Protein AF-A0A0G0LAT5-F1 (afdb_monomer)

Nearest PDB structures (foldseek):
  8tcg-assembly1_C  TM=5.020E-01  e=4.658E+00  synthetic construct
  3gr1-assembly2_F-5  TM=3.514E-01  e=5.632E+00  Salmonella enterica subsp. enterica serovar Typhimurium
  3gr0-assembly2_B  TM=3.418E-01  e=9.956E+00  Salmonella enterica subsp. enterica serovar Typhimurium
  5ey2-assembly1_D  TM=3.055E-01  e=9.346E+00  Bacillus cereus ATCC 14579
  6e52-assembly1_B  TM=2.681E-01  e=4.963E+00  Saccharomyces cerevisiae S288C

Secondary structure (DSSP, 8-state):
-HHHHHHHHHHHHHHHHHHHHHHHHHHT-EEEEETTEEEEEEE---TTHHHHHHHTT-SEEEEEETTTTEEEEEE-TTS----HHHHHHHHHH-TTS-EEE-TTSSEEEE--TT-TTS------HHHHHHHHB-

Radius of gyration: 16.66 Å; Cα contacts (8 Å, |Δi|>4): 210; chains: 1; bounding box: 43×25×50 Å

pLDDT: mean 72.77, std 8.42, range [53.88, 85.94]

Sequence (134 aa):
MIEFGQSIIDALFSEQQKQVNLETAWKTKKSFQTKWGRAVAIKADEKGLSGLAFQKGYELIIGVNPKNGYHGFRAKAQGKVDLTEIYQKIKEIEPEADWFLHQSKKLLLCGGDVAPKARKSKMRLEEMVELVKK

Foldseek 3Di:
DVVVVVVVVVVVVVVVVLVVQLVVQVVVWDWDAFPFGIEIETEAQHDPNVVVCVVVPHQKYWYADPVLLKTKIAGDLPGPDACPVVVVVVCVVCVQFPWDQDPSNGIIITDDPVCSVTRHDPDDSVNVCVSGHD

Mean predicted aligned error: 9.89 Å

Organism: NCBI:txid1618334

Solvent-accessible surface area (backbone atoms only — not comparable to full-atom values): 7523 Å² total; per-residue (Å²): 121,66,66,63,56,51,53,53,52,51,52,53,50,54,51,52,52,49,51,56,49,49,54,53,39,58,70,68,44,49,73,46,61,32,94,73,42,44,28,38,38,32,71,47,79,70,96,55,58,66,62,57,42,49,74,73,65,36,36,35,36,39,41,35,20,78,88,78,4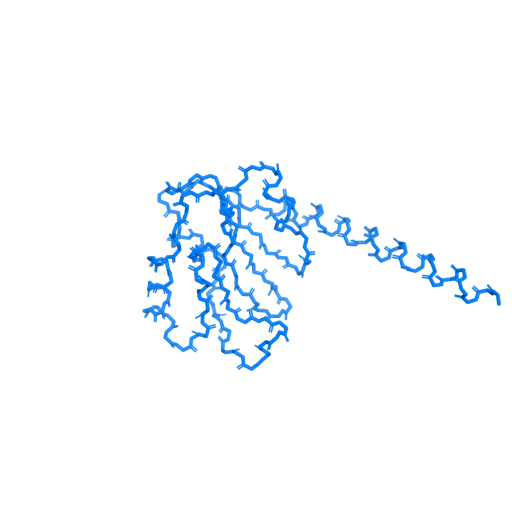7,29,42,35,41,42,34,40,88,90,53,94,56,69,44,59,68,55,51,53,52,47,44,71,75,40,72,77,32,47,68,45,71,41,95,81,34,28,39,36,37,17,44,45,93,92,38,78,83,42,41,51,58,86,75,48,74,68,57,60,45,55,74,51,45,114

Structure (mmCIF, N/CA/C/O backbone):
data_AF-A0A0G0LAT5-F1
#
_entry.id   AF-A0A0G0LAT5-F1
#
loop_
_atom_site.group_PDB
_atom_site.id
_atom_site.type_symbol
_atom_site.label_atom_id
_atom_site.label_alt_id
_atom_site.label_comp_id
_atom_site.label_asym_id
_atom_site.label_entity_id
_atom_site.label_seq_id
_atom_site.pdbx_PDB_ins_code
_atom_site.Cartn_x
_atom_site.Cartn_y
_atom_site.Cartn_z
_atom_site.occupancy
_atom_site.B_iso_or_equiv
_atom_site.auth_seq_id
_atom_site.auth_comp_id
_atom_site.auth_asym_id
_atom_site.auth_atom_id
_atom_site.pdbx_PDB_model_num
ATOM 1 N N . MET A 1 1 ? 23.467 -12.605 -35.504 1.00 53.88 1 MET A N 1
ATOM 2 C CA . MET A 1 1 ? 24.322 -12.784 -34.303 1.00 53.88 1 MET A CA 1
ATOM 3 C C . MET A 1 1 ? 24.452 -11.509 -33.462 1.00 53.88 1 MET A C 1
ATOM 5 O O . MET A 1 1 ? 24.535 -11.634 -32.251 1.00 53.88 1 MET A O 1
ATOM 9 N N . ILE A 1 2 ? 24.414 -10.303 -34.053 1.00 65.75 2 ILE A N 1
ATOM 10 C CA . ILE A 1 2 ? 24.514 -9.024 -33.312 1.00 65.75 2 ILE A CA 1
ATOM 11 C C . ILE A 1 2 ? 23.221 -8.672 -32.539 1.00 65.75 2 ILE A C 1
ATOM 13 O O . ILE A 1 2 ? 23.305 -8.185 -31.416 1.00 65.75 2 ILE A O 1
ATOM 17 N N . GLU A 1 3 ? 22.037 -9.002 -33.069 1.00 66.31 3 GLU A N 1
ATOM 18 C CA . GLU A 1 3 ? 20.746 -8.686 -32.420 1.00 66.31 3 GLU A CA 1
ATOM 19 C C . GLU A 1 3 ? 20.547 -9.366 -31.056 1.00 66.31 3 GLU A C 1
ATOM 21 O O . GLU A 1 3 ? 19.992 -8.775 -30.133 1.00 66.31 3 GLU A O 1
ATOM 26 N N . PHE A 1 4 ? 21.047 -10.594 -30.890 1.00 73.00 4 PHE A N 1
ATOM 27 C CA . PHE A 1 4 ? 20.947 -11.297 -29.610 1.00 73.00 4 PHE A CA 1
ATOM 28 C C . PHE A 1 4 ? 21.794 -10.609 -28.531 1.00 73.00 4 PHE A C 1
ATOM 30 O O . PHE A 1 4 ? 21.322 -10.411 -27.413 1.00 73.00 4 PHE A O 1
ATOM 37 N N . GLY A 1 5 ? 23.006 -10.162 -28.886 1.00 77.25 5 GLY A N 1
ATOM 38 C CA . GLY A 1 5 ? 23.877 -9.402 -27.987 1.00 77.25 5 GLY A CA 1
ATOM 39 C C . GLY A 1 5 ? 23.257 -8.073 -27.547 1.00 77.25 5 GLY A C 1
ATOM 40 O O . GLY A 1 5 ? 23.308 -7.745 -26.365 1.00 77.25 5 GLY A O 1
ATOM 41 N N . GLN A 1 6 ? 22.608 -7.354 -28.469 1.00 76.19 6 GLN A N 1
ATOM 42 C CA . GLN A 1 6 ? 21.878 -6.120 -28.154 1.00 76.19 6 GLN A CA 1
ATOM 43 C C . GLN A 1 6 ? 20.715 -6.378 -27.189 1.00 76.19 6 GLN A C 1
ATOM 45 O O . GLN A 1 6 ? 20.630 -5.712 -26.164 1.00 76.19 6 GLN A O 1
ATOM 50 N N . SER A 1 7 ? 19.911 -7.422 -27.422 1.00 73.81 7 SER A N 1
ATOM 51 C CA . SER A 1 7 ? 18.786 -7.755 -26.533 1.00 73.81 7 SER A CA 1
ATOM 52 C C . SER A 1 7 ? 19.208 -8.073 -25.092 1.00 73.81 7 SER A C 1
ATOM 54 O O . SER A 1 7 ? 18.499 -7.723 -24.149 1.00 73.81 7 SER A O 1
ATOM 56 N N . ILE A 1 8 ? 20.374 -8.703 -24.901 1.00 80.44 8 ILE A N 1
ATOM 57 C CA . ILE A 1 8 ? 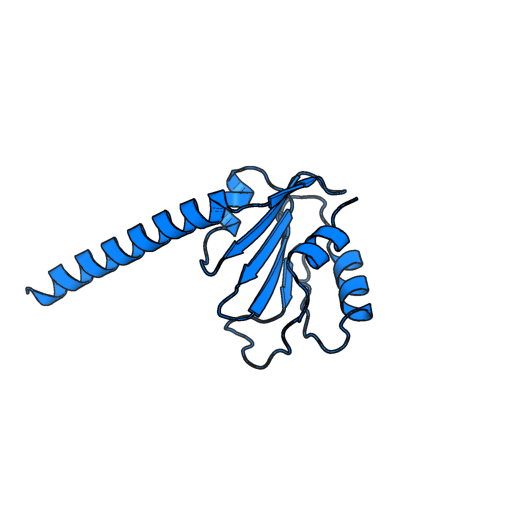20.897 -9.022 -23.566 1.00 80.44 8 ILE A CA 1
ATOM 58 C C . ILE A 1 8 ? 21.333 -7.745 -22.849 1.00 80.44 8 ILE A C 1
ATOM 60 O O . ILE A 1 8 ? 21.041 -7.577 -21.664 1.00 80.44 8 ILE A O 1
ATOM 64 N N . ILE A 1 9 ? 22.019 -6.846 -23.557 1.00 81.69 9 ILE A N 1
ATOM 65 C CA . ILE A 1 9 ? 22.468 -5.569 -22.995 1.00 81.69 9 ILE A CA 1
ATOM 66 C C . ILE A 1 9 ? 21.261 -4.684 -22.667 1.00 81.69 9 ILE A C 1
ATOM 68 O O . ILE A 1 9 ? 21.218 -4.122 -21.576 1.00 81.69 9 ILE A O 1
ATOM 72 N N . ASP A 1 10 ? 20.250 -4.634 -23.536 1.00 77.31 10 ASP A N 1
ATOM 73 C CA . ASP A 1 10 ? 19.010 -3.889 -23.293 1.00 77.31 10 ASP A CA 1
ATOM 74 C C . ASP A 1 10 ? 18.233 -4.452 -22.098 1.00 77.31 10 ASP A C 1
ATOM 76 O O . ASP A 1 10 ? 17.767 -3.700 -21.238 1.00 77.31 10 ASP A O 1
ATOM 80 N N . ALA A 1 11 ? 18.141 -5.781 -21.983 1.00 75.00 11 ALA A N 1
ATOM 81 C CA . ALA A 1 11 ? 17.523 -6.427 -20.832 1.00 75.00 11 ALA A CA 1
ATOM 82 C C . ALA A 1 11 ? 18.274 -6.088 -19.534 1.00 75.00 11 ALA A C 1
ATOM 84 O O . ALA A 1 11 ? 17.646 -5.692 -18.548 1.00 75.00 11 ALA A O 1
ATOM 85 N N . LEU A 1 12 ? 19.608 -6.167 -19.543 1.00 78.00 12 LEU A N 1
ATOM 86 C CA . LEU A 1 12 ? 20.444 -5.827 -18.392 1.00 78.00 12 LEU A CA 1
ATOM 87 C C . LEU A 1 12 ? 20.316 -4.346 -18.009 1.00 78.00 12 LEU A C 1
ATOM 89 O O . LEU A 1 12 ? 20.196 -4.021 -16.827 1.00 78.00 12 LEU A O 1
ATOM 93 N N . PHE A 1 13 ? 20.307 -3.453 -18.997 1.00 74.94 13 PHE A N 1
ATOM 94 C CA . PHE A 1 13 ? 20.141 -2.019 -18.790 1.00 74.94 13 PHE A CA 1
ATOM 95 C C . PHE A 1 13 ? 18.766 -1.701 -18.202 1.00 74.94 13 PHE A C 1
ATOM 97 O O . PHE A 1 13 ? 18.670 -0.971 -17.216 1.00 74.94 13 PHE A O 1
ATOM 104 N N . SER A 1 14 ? 17.707 -2.323 -18.731 1.00 71.06 14 SER A N 1
ATOM 105 C CA . SER A 1 14 ? 16.353 -2.172 -18.196 1.00 71.06 14 SER A CA 1
ATOM 106 C C . SER A 1 14 ? 16.257 -2.621 -16.735 1.00 71.06 14 SER A C 1
ATOM 108 O O . SER A 1 14 ? 15.563 -1.989 -15.943 1.00 71.06 14 SER A O 1
ATOM 110 N N . GLU A 1 15 ? 16.986 -3.668 -16.344 1.00 73.31 15 GLU A N 1
ATOM 111 C CA . GLU A 1 15 ? 16.989 -4.163 -14.969 1.00 73.31 15 GLU A CA 1
ATOM 112 C C . GLU A 1 15 ? 17.757 -3.233 -14.024 1.00 73.31 15 GLU A C 1
ATOM 114 O O . GLU A 1 15 ? 17.278 -2.922 -12.932 1.00 73.31 15 GLU A O 1
ATOM 119 N N . GLN A 1 16 ? 18.905 -2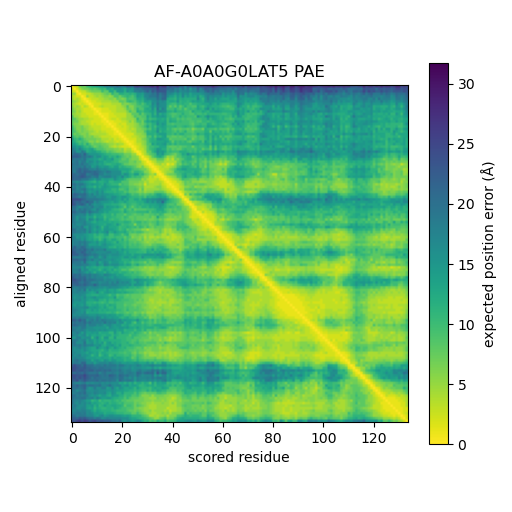.704 -14.455 1.00 69.31 16 GLN A N 1
ATOM 120 C CA . GLN A 1 16 ? 19.630 -1.694 -13.679 1.00 69.31 16 GLN A CA 1
ATOM 121 C C . GLN A 1 16 ? 18.823 -0.401 -13.527 1.00 69.31 16 GLN A C 1
ATOM 123 O O . GLN A 1 16 ? 18.791 0.181 -12.442 1.00 69.31 16 GLN A O 1
ATOM 128 N N . GLN A 1 17 ? 18.121 0.027 -14.578 1.00 70.88 17 GLN A N 1
ATOM 129 C CA . GLN A 1 17 ? 17.264 1.207 -14.523 1.00 70.88 17 GLN A CA 1
ATOM 130 C C . GLN A 1 17 ? 16.154 1.037 -13.475 1.00 70.88 17 GLN A C 1
ATOM 132 O O . GLN A 1 17 ? 15.923 1.951 -12.680 1.00 70.88 17 GLN A O 1
ATOM 137 N N . LYS A 1 18 ? 15.525 -0.146 -13.402 1.00 67.50 18 LYS A N 1
ATOM 138 C CA . LYS A 1 18 ? 14.548 -0.461 -12.346 1.00 67.50 18 LYS A CA 1
ATOM 139 C C . LYS A 1 18 ? 15.171 -0.368 -10.957 1.00 67.50 18 LYS A C 1
ATOM 141 O O . LYS A 1 18 ? 14.581 0.249 -10.077 1.00 67.50 18 LYS A O 1
ATOM 146 N N . GLN A 1 19 ? 16.369 -0.919 -10.746 1.00 64.62 19 GLN A N 1
ATOM 147 C CA . GLN A 1 19 ? 17.066 -0.849 -9.451 1.00 64.62 19 GLN A CA 1
ATOM 148 C C . GLN A 1 19 ? 17.327 0.602 -9.017 1.00 64.62 19 GLN A C 1
ATOM 150 O O . GLN A 1 19 ? 16.982 0.989 -7.900 1.00 64.62 19 GLN A O 1
ATOM 155 N N . VAL A 1 20 ? 17.847 1.443 -9.917 1.00 68.44 20 VAL A N 1
ATOM 156 C CA . VAL A 1 20 ? 18.099 2.868 -9.633 1.00 68.44 20 VAL A CA 1
ATOM 157 C C . VAL A 1 20 ? 16.795 3.621 -9.337 1.00 68.44 20 VAL A C 1
ATOM 159 O O . VAL A 1 20 ? 16.734 4.448 -8.418 1.00 68.44 20 VAL A O 1
ATOM 162 N N . ASN A 1 21 ? 15.719 3.310 -10.063 1.00 65.38 21 ASN A N 1
ATOM 163 C CA . ASN A 1 21 ? 14.395 3.884 -9.818 1.00 65.38 21 ASN A CA 1
ATOM 164 C C . ASN A 1 21 ? 13.826 3.448 -8.461 1.00 65.38 21 ASN A C 1
ATOM 166 O O . ASN A 1 21 ? 13.261 4.274 -7.739 1.00 65.38 21 ASN A O 1
ATOM 170 N N . LEU A 1 22 ? 14.000 2.176 -8.088 1.00 63.09 22 LEU A N 1
ATOM 171 C CA . LEU A 1 22 ? 13.600 1.636 -6.787 1.00 63.09 22 LEU A CA 1
ATOM 172 C C . LEU A 1 22 ? 14.326 2.356 -5.647 1.00 63.09 22 LEU A C 1
ATOM 174 O O . LEU A 1 22 ? 13.684 2.764 -4.678 1.00 63.09 22 LEU A O 1
ATOM 178 N N . GLU A 1 23 ? 15.637 2.565 -5.767 1.00 62.72 23 GLU A N 1
ATOM 179 C CA . GLU A 1 23 ? 16.423 3.289 -4.765 1.00 62.72 23 GLU A CA 1
ATOM 180 C C . GLU A 1 23 ? 16.017 4.761 -4.654 1.00 62.72 23 GLU A C 1
ATOM 182 O O . GLU A 1 23 ? 15.907 5.303 -3.550 1.00 62.72 23 GLU A O 1
ATOM 187 N N . THR A 1 24 ? 15.744 5.411 -5.784 1.00 61.06 24 THR A N 1
ATOM 188 C CA . THR A 1 24 ? 15.316 6.814 -5.815 1.00 61.06 24 THR A CA 1
ATOM 189 C C . THR A 1 24 ? 13.928 6.977 -5.194 1.00 61.06 24 THR A C 1
ATOM 191 O O . THR A 1 24 ? 13.739 7.825 -4.322 1.00 61.06 24 THR A O 1
ATOM 194 N N . ALA A 1 25 ? 12.980 6.101 -5.539 1.00 61.56 25 ALA A N 1
ATOM 195 C CA . ALA A 1 25 ? 11.657 6.055 -4.918 1.00 61.56 25 ALA A CA 1
ATOM 196 C C . ALA A 1 25 ? 11.726 5.738 -3.413 1.00 61.56 25 ALA A C 1
ATOM 198 O O . ALA A 1 25 ? 10.932 6.252 -2.622 1.00 61.56 25 ALA A O 1
ATOM 199 N N . TRP A 1 26 ? 12.702 4.929 -2.993 1.00 61.31 26 TRP A N 1
ATOM 200 C CA . TRP A 1 26 ? 12.951 4.637 -1.584 1.00 61.31 26 TRP A CA 1
ATOM 201 C C . TRP A 1 26 ? 13.475 5.849 -0.804 1.00 61.31 26 TRP A C 1
ATOM 203 O O . TRP A 1 26 ? 13.207 5.956 0.393 1.00 61.31 26 TRP A O 1
ATOM 213 N N . LYS A 1 27 ? 14.179 6.792 -1.445 1.00 59.28 27 LYS A N 1
ATOM 214 C CA . LYS A 1 27 ? 14.596 8.054 -0.803 1.00 59.28 27 LYS A CA 1
ATOM 215 C C . LYS A 1 27 ? 13.411 8.981 -0.522 1.00 59.28 27 LYS A C 1
ATOM 217 O O . LYS A 1 27 ? 13.419 9.672 0.489 1.00 59.28 27 LYS A O 1
ATOM 222 N N . THR A 1 28 ? 12.367 8.948 -1.350 1.00 62.25 28 THR A N 1
ATOM 223 C CA . THR A 1 28 ? 11.140 9.751 -1.168 1.00 62.25 28 THR A CA 1
ATOM 224 C C . THR A 1 28 ? 10.129 9.105 -0.211 1.00 62.25 28 THR A C 1
ATOM 226 O O . THR A 1 28 ? 8.987 9.554 -0.100 1.00 62.25 28 THR A O 1
ATOM 229 N N . LYS A 1 29 ? 10.510 8.029 0.487 1.00 67.88 29 LYS A N 1
ATOM 230 C CA . LYS A 1 29 ? 9.603 7.320 1.389 1.00 67.88 29 LYS A CA 1
ATOM 231 C C . LYS A 1 29 ? 9.229 8.185 2.597 1.00 67.88 29 LYS A C 1
ATOM 233 O O . LYS A 1 29 ? 10.090 8.745 3.274 1.00 67.88 29 LYS A O 1
ATOM 238 N N . LYS A 1 30 ? 7.942 8.209 2.938 1.00 70.56 30 LYS A N 1
ATOM 239 C CA . LYS A 1 30 ? 7.466 8.714 4.230 1.00 70.56 30 LYS A CA 1
ATOM 240 C C . LYS A 1 30 ? 7.307 7.523 5.169 1.00 70.56 30 LYS A C 1
ATOM 242 O O . LYS A 1 30 ? 6.362 6.750 5.033 1.00 70.56 30 LYS A O 1
ATOM 247 N N . SER A 1 31 ? 8.246 7.332 6.094 1.00 74.06 31 SER A N 1
ATOM 248 C CA . SER A 1 31 ? 8.102 6.335 7.163 1.00 74.06 31 SER A CA 1
ATOM 249 C C . SER A 1 31 ? 7.358 6.928 8.353 1.00 74.06 31 SER A C 1
ATOM 251 O O . SER A 1 31 ? 7.690 8.025 8.794 1.00 74.06 31 SER A O 1
ATOM 253 N N . PHE A 1 32 ? 6.388 6.198 8.892 1.00 78.00 32 PHE A N 1
ATOM 254 C CA . PHE A 1 32 ? 5.600 6.612 10.052 1.00 78.00 32 PHE A CA 1
ATOM 255 C C . PHE A 1 32 ? 5.248 5.403 10.919 1.00 78.00 32 PHE A C 1
ATOM 257 O O . PHE A 1 32 ? 5.412 4.251 10.514 1.00 78.00 32 PHE A O 1
ATOM 264 N N . GLN A 1 33 ? 4.802 5.665 12.143 1.00 73.38 33 GLN A N 1
ATOM 265 C CA . GLN A 1 33 ? 4.391 4.630 13.081 1.00 73.38 33 GLN A CA 1
ATOM 266 C C . GLN A 1 33 ? 2.869 4.478 13.054 1.00 73.38 33 GLN A C 1
ATOM 268 O O . GLN A 1 33 ? 2.135 5.447 12.872 1.00 73.38 33 GLN A O 1
ATOM 273 N N . THR A 1 34 ? 2.406 3.241 13.185 1.00 76.69 34 THR A N 1
ATOM 274 C CA . THR A 1 34 ? 0.988 2.866 13.144 1.00 76.69 34 THR A CA 1
ATOM 275 C C . THR A 1 34 ? 0.666 1.981 14.337 1.00 76.69 34 THR A C 1
ATOM 277 O O . THR A 1 34 ? 1.576 1.484 15.007 1.00 76.69 34 THR A O 1
ATOM 280 N N . LYS A 1 35 ? -0.626 1.721 14.579 1.00 72.81 35 LYS A N 1
ATOM 281 C CA . LYS A 1 35 ? -1.080 0.777 15.620 1.00 72.81 35 LYS A CA 1
ATOM 282 C C . LYS A 1 35 ? -0.405 -0.595 15.536 1.00 72.81 35 LYS A C 1
ATOM 284 O O . LYS A 1 35 ? -0.265 -1.260 16.556 1.00 72.81 35 LYS A O 1
ATOM 289 N N . TRP A 1 36 ? -0.007 -1.010 14.335 1.00 69.94 36 TRP A N 1
ATOM 290 C CA . TRP A 1 36 ? 0.584 -2.319 14.076 1.00 69.94 36 TRP A CA 1
ATOM 291 C C . TRP A 1 36 ? 2.090 -2.264 13.810 1.00 69.94 36 TRP A C 1
ATOM 293 O O . TRP A 1 36 ? 2.644 -3.234 13.320 1.00 69.94 36 TRP A O 1
ATOM 303 N N . GLY A 1 37 ? 2.759 -1.142 14.090 1.00 75.69 37 GLY A N 1
ATOM 304 C CA . GLY A 1 37 ? 4.207 -1.009 13.930 1.00 75.69 37 GLY A CA 1
ATOM 305 C C . GLY A 1 37 ? 4.622 -0.028 12.835 1.00 75.69 37 GLY A C 1
ATOM 306 O O . GLY A 1 37 ? 3.909 0.926 12.515 1.00 75.69 37 GLY A O 1
ATOM 307 N N . ARG A 1 38 ? 5.831 -0.215 12.294 1.00 78.19 38 ARG A N 1
ATOM 308 C CA . ARG A 1 38 ? 6.433 0.721 11.328 1.00 78.19 38 ARG A CA 1
ATOM 309 C C . ARG A 1 38 ? 5.784 0.568 9.959 1.00 78.19 38 ARG A C 1
ATOM 311 O O . ARG A 1 38 ? 5.825 -0.515 9.375 1.00 78.19 38 ARG A O 1
ATOM 318 N N . ALA A 1 39 ? 5.266 1.667 9.431 1.00 80.38 39 ALA A N 1
ATOM 319 C CA . ALA A 1 39 ? 4.702 1.745 8.099 1.00 80.38 39 ALA A CA 1
ATOM 320 C C . ALA A 1 39 ? 5.532 2.645 7.185 1.00 80.38 39 ALA A C 1
ATOM 322 O O . ALA A 1 39 ? 6.274 3.525 7.634 1.00 80.38 39 ALA A O 1
ATOM 323 N N . VAL A 1 40 ? 5.406 2.411 5.885 1.00 80.56 40 VAL A N 1
ATOM 324 C CA . VAL A 1 40 ? 6.055 3.222 4.862 1.00 80.56 40 VAL A CA 1
ATOM 325 C C . VAL A 1 40 ? 5.062 3.572 3.763 1.00 80.56 40 VAL A C 1
ATOM 327 O O . VAL A 1 40 ? 4.394 2.702 3.215 1.00 80.56 40 VAL A O 1
ATOM 330 N N . ALA A 1 41 ? 4.964 4.858 3.451 1.00 77.62 41 ALA A N 1
ATOM 331 C CA . ALA A 1 41 ? 4.198 5.378 2.332 1.00 77.62 41 ALA A CA 1
ATOM 332 C C . ALA A 1 41 ? 5.156 5.767 1.208 1.00 77.62 41 ALA A C 1
ATOM 334 O O . ALA A 1 41 ? 6.104 6.528 1.422 1.00 77.62 41 ALA A O 1
ATOM 335 N N . ILE A 1 42 ? 4.922 5.216 0.019 1.00 73.12 42 ILE A N 1
ATOM 336 C CA . ILE A 1 42 ? 5.760 5.428 -1.158 1.00 73.12 42 ILE A CA 1
ATOM 337 C C . ILE A 1 42 ? 4.857 5.699 -2.357 1.00 73.12 42 ILE A C 1
ATOM 339 O O . ILE A 1 42 ? 3.942 4.934 -2.662 1.00 73.12 42 ILE A O 1
ATOM 343 N N . LYS A 1 43 ? 5.145 6.791 -3.062 1.00 69.75 43 LYS A N 1
ATOM 344 C CA . LYS A 1 43 ? 4.547 7.097 -4.358 1.00 69.75 43 LYS A CA 1
ATOM 345 C C . LYS A 1 43 ? 5.511 6.633 -5.440 1.00 69.75 43 LYS A C 1
ATOM 347 O O . LYS A 1 43 ? 6.560 7.245 -5.614 1.00 69.75 43 LYS A O 1
ATOM 352 N N . ALA A 1 44 ? 5.195 5.537 -6.119 1.00 64.94 44 ALA A N 1
ATOM 353 C CA . ALA A 1 44 ? 6.096 4.951 -7.101 1.00 64.94 44 ALA 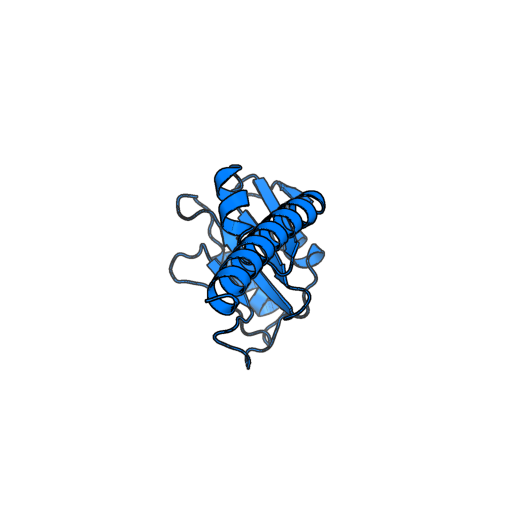A CA 1
ATOM 354 C C . ALA A 1 44 ? 5.382 4.041 -8.098 1.00 64.94 44 ALA A C 1
ATOM 356 O O . ALA A 1 44 ? 4.363 3.425 -7.790 1.00 64.94 44 ALA A O 1
ATOM 357 N N . ASP A 1 45 ? 5.962 3.963 -9.291 1.00 59.03 45 ASP A N 1
ATOM 358 C CA . ASP A 1 45 ? 5.453 3.199 -10.433 1.00 59.03 45 ASP A CA 1
ATOM 359 C C . ASP A 1 45 ? 5.943 1.730 -10.433 1.00 59.03 45 ASP A C 1
ATOM 361 O O . ASP A 1 45 ? 5.281 0.828 -10.939 1.00 59.03 45 ASP A O 1
ATOM 365 N N . GLU A 1 46 ? 7.089 1.473 -9.797 1.00 56.47 46 GLU A N 1
ATOM 366 C CA . GLU A 1 46 ? 7.856 0.225 -9.909 1.00 56.47 46 GLU A CA 1
ATOM 367 C C . GLU A 1 46 ? 7.320 -0.939 -9.046 1.00 56.47 46 GLU A C 1
ATOM 369 O O . GLU A 1 46 ? 7.142 -0.839 -7.822 1.00 56.47 46 GLU A O 1
ATOM 374 N N . LYS A 1 47 ? 7.153 -2.111 -9.678 1.00 55.16 47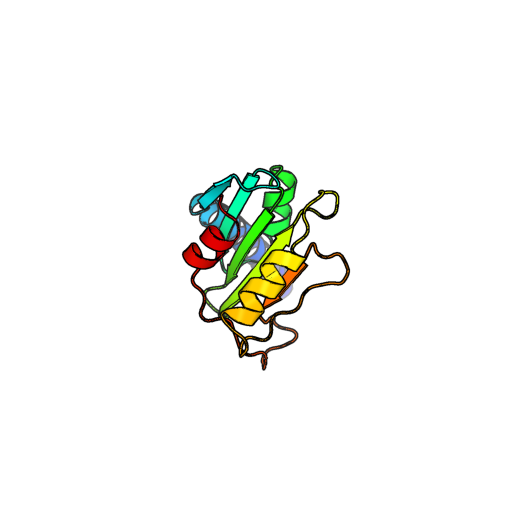 LYS A N 1
ATOM 375 C CA . LYS A 1 47 ? 6.792 -3.384 -9.030 1.00 55.16 47 LYS A CA 1
ATOM 376 C C . LYS A 1 47 ? 8.028 -4.014 -8.367 1.00 55.16 47 LYS A C 1
ATOM 378 O O . LYS A 1 47 ? 8.642 -4.914 -8.915 1.00 55.16 47 LYS A O 1
ATOM 383 N N . GLY A 1 48 ? 8.377 -3.570 -7.161 1.00 56.03 48 GLY A N 1
ATOM 384 C CA . GLY A 1 48 ? 9.496 -4.161 -6.395 1.00 56.03 48 GLY A CA 1
ATOM 385 C C . GLY A 1 48 ? 9.667 -3.615 -4.977 1.00 56.03 48 GLY A C 1
ATOM 386 O O . GLY A 1 48 ? 10.143 -4.307 -4.077 1.00 56.03 48 GLY A O 1
ATOM 387 N N . LEU A 1 49 ? 9.155 -2.408 -4.734 1.00 63.81 49 LEU A N 1
ATOM 388 C CA . LEU A 1 49 ? 9.241 -1.712 -3.445 1.00 63.81 49 LEU A CA 1
ATOM 389 C C . LEU A 1 49 ? 8.636 -2.487 -2.279 1.00 63.81 49 LEU A C 1
ATOM 391 O O . LEU A 1 49 ? 9.074 -2.341 -1.140 1.00 63.81 49 LEU A O 1
ATOM 395 N N . SER A 1 50 ? 7.637 -3.328 -2.552 1.00 61.84 50 SER A N 1
ATOM 396 C CA . SER A 1 50 ? 6.997 -4.115 -1.504 1.00 61.84 50 SER A CA 1
ATOM 397 C C . SER A 1 50 ? 7.939 -5.153 -0.901 1.00 61.84 50 SER A C 1
ATOM 399 O O . SER A 1 50 ? 7.996 -5.274 0.318 1.00 61.84 50 SER A O 1
ATOM 401 N N . GLY A 1 51 ? 8.719 -5.854 -1.730 1.00 62.59 51 GLY A N 1
ATOM 402 C CA . GLY A 1 51 ? 9.692 -6.839 -1.251 1.00 62.59 51 GLY A CA 1
ATOM 403 C C . GLY A 1 51 ? 10.806 -6.185 -0.433 1.00 62.59 51 GLY A C 1
ATOM 404 O O . GLY A 1 51 ? 11.105 -6.624 0.677 1.00 62.59 51 GLY A O 1
ATOM 405 N N . LEU A 1 52 ? 11.338 -5.068 -0.938 1.00 64.06 52 LEU A N 1
ATOM 406 C CA . LEU A 1 52 ? 12.389 -4.280 -0.287 1.00 64.06 52 LEU A CA 1
ATOM 407 C C . LEU A 1 52 ? 11.942 -3.734 1.080 1.00 64.06 52 LEU A C 1
ATOM 409 O O . LEU A 1 52 ? 12.678 -3.817 2.063 1.00 64.06 52 LEU A O 1
ATOM 413 N N . ALA A 1 53 ? 10.707 -3.242 1.185 1.00 67.50 53 ALA A N 1
ATOM 414 C CA . ALA A 1 53 ? 10.152 -2.759 2.446 1.00 67.50 53 ALA A CA 1
ATOM 415 C C . ALA A 1 53 ? 9.949 -3.871 3.486 1.00 67.50 53 ALA A C 1
ATOM 417 O O . ALA A 1 53 ? 10.292 -3.687 4.656 1.00 67.50 53 ALA A O 1
ATOM 418 N N . PHE A 1 54 ? 9.446 -5.041 3.086 1.00 67.19 54 PHE A N 1
ATOM 419 C CA . PHE A 1 54 ? 9.298 -6.157 4.022 1.00 67.19 54 PHE A CA 1
ATOM 420 C C . PHE A 1 54 ? 10.653 -6.688 4.504 1.00 67.19 54 PHE A C 1
ATOM 422 O O . PHE A 1 54 ? 10.790 -6.979 5.693 1.00 67.19 54 PHE A O 1
ATOM 429 N N . GLN A 1 55 ? 11.670 -6.728 3.635 1.00 64.62 55 GLN A N 1
ATOM 430 C CA . GLN A 1 55 ? 13.044 -7.067 4.030 1.00 64.62 55 GLN A CA 1
ATOM 431 C C . GLN A 1 55 ? 13.629 -6.066 5.036 1.00 64.62 55 GLN A C 1
ATOM 433 O O . GLN A 1 55 ? 14.320 -6.460 5.970 1.00 64.62 55 GLN A O 1
ATOM 438 N N . LYS A 1 56 ? 13.313 -4.771 4.903 1.00 66.50 56 LYS A N 1
ATOM 439 C CA . LYS A 1 56 ? 13.732 -3.727 5.857 1.00 66.50 56 LYS A CA 1
ATOM 440 C C . LYS A 1 56 ? 12.922 -3.730 7.167 1.00 66.50 56 LYS A C 1
ATOM 442 O O . LYS A 1 56 ? 13.183 -2.910 8.047 1.00 66.50 56 LYS A O 1
ATOM 447 N N . GLY A 1 57 ? 11.966 -4.651 7.324 1.00 67.88 57 GLY A N 1
ATOM 448 C CA . GLY A 1 57 ? 11.224 -4.859 8.568 1.00 67.88 57 GLY A CA 1
ATOM 449 C C . GLY A 1 57 ? 10.084 -3.866 8.802 1.00 67.88 57 GLY A C 1
ATOM 450 O O . GLY A 1 57 ? 9.815 -3.525 9.958 1.00 67.88 57 GLY A O 1
ATOM 451 N N . TYR A 1 58 ? 9.446 -3.382 7.733 1.00 76.56 58 TYR A N 1
ATOM 452 C CA . TYR A 1 58 ? 8.186 -2.638 7.818 1.00 76.56 58 TYR A CA 1
ATOM 453 C C . TYR A 1 58 ? 6.994 -3.605 7.876 1.00 76.56 58 TYR A C 1
ATOM 455 O O . TYR A 1 58 ? 6.992 -4.648 7.220 1.00 76.56 58 TYR A O 1
ATOM 463 N N . GLU A 1 59 ? 5.985 -3.263 8.675 1.00 76.06 59 GLU A N 1
ATOM 464 C CA . GLU A 1 59 ? 4.778 -4.080 8.861 1.00 76.06 59 GLU A CA 1
ATOM 465 C C . GLU A 1 59 ? 3.665 -3.710 7.883 1.00 76.06 59 GLU A C 1
ATOM 467 O O . GLU A 1 59 ? 2.884 -4.578 7.493 1.00 76.06 59 GLU A O 1
ATOM 472 N N . LEU A 1 60 ? 3.631 -2.449 7.443 1.00 79.44 60 LEU A N 1
ATOM 473 C CA . LEU A 1 60 ? 2.633 -1.931 6.516 1.00 79.44 60 LEU A CA 1
ATOM 474 C C . LEU A 1 60 ? 3.268 -1.048 5.441 1.00 79.44 60 LEU A C 1
ATOM 476 O O . LEU A 1 60 ? 4.171 -0.254 5.700 1.00 79.44 60 LEU A O 1
ATOM 480 N N . ILE A 1 61 ? 2.762 -1.172 4.224 1.00 79.44 61 ILE A N 1
ATOM 481 C CA . ILE A 1 61 ? 3.215 -0.428 3.058 1.00 79.44 61 ILE A CA 1
ATOM 482 C C . ILE A 1 61 ? 1.998 0.190 2.398 1.00 79.44 61 ILE A C 1
ATOM 484 O O . ILE A 1 61 ? 1.028 -0.510 2.110 1.00 79.44 61 ILE A O 1
ATOM 488 N N . ILE A 1 62 ? 2.083 1.483 2.122 1.00 79.38 62 ILE A N 1
ATOM 489 C CA . ILE A 1 62 ? 1.100 2.228 1.350 1.00 79.38 62 ILE A CA 1
ATOM 490 C C . ILE A 1 62 ? 1.763 2.621 0.036 1.00 79.38 62 ILE A C 1
ATOM 492 O O . ILE A 1 62 ? 2.764 3.336 0.031 1.00 79.38 62 ILE A O 1
ATOM 496 N N . GLY A 1 63 ? 1.236 2.102 -1.067 1.00 75.75 63 GLY A N 1
ATOM 497 C CA . GLY A 1 63 ? 1.737 2.352 -2.409 1.00 75.75 63 GLY A CA 1
ATOM 498 C C . GLY A 1 63 ? 0.714 3.111 -3.235 1.00 75.75 63 GLY A C 1
ATOM 499 O O . GLY A 1 63 ? -0.429 2.667 -3.344 1.00 75.75 63 GLY A O 1
ATOM 500 N N . VAL A 1 64 ? 1.142 4.215 -3.845 1.00 73.31 64 VAL A N 1
ATOM 501 C CA . VAL A 1 64 ? 0.353 4.930 -4.855 1.00 73.31 64 VAL A CA 1
ATOM 502 C C . VAL A 1 64 ? 1.141 4.983 -6.149 1.00 73.31 64 VAL A C 1
ATOM 504 O O . VAL A 1 64 ? 2.233 5.553 -6.185 1.00 73.31 64 V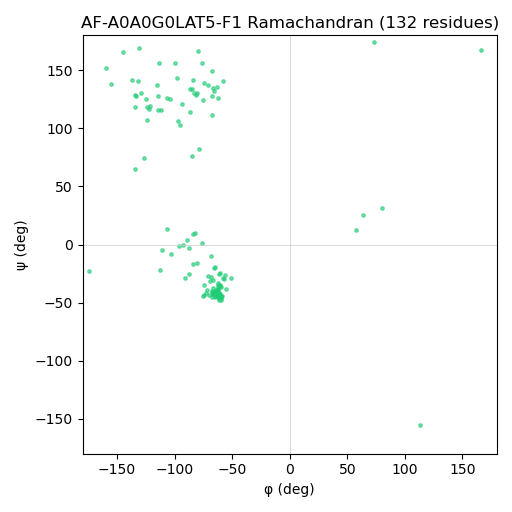AL A O 1
ATOM 507 N N . ASN A 1 65 ? 0.593 4.395 -7.211 1.00 69.75 65 ASN A N 1
ATOM 508 C CA . ASN A 1 65 ? 1.181 4.479 -8.539 1.00 69.75 65 ASN A CA 1
ATOM 509 C C . ASN A 1 65 ? 0.671 5.753 -9.244 1.00 69.75 65 ASN A C 1
ATOM 511 O O . ASN A 1 65 ? -0.518 5.826 -9.556 1.00 69.75 65 ASN A O 1
ATOM 515 N N . PRO A 1 66 ? 1.536 6.745 -9.528 1.00 63.31 66 PRO A N 1
ATOM 516 C CA . PRO A 1 66 ? 1.126 7.993 -10.168 1.00 63.31 66 PRO A CA 1
ATOM 517 C C . PRO A 1 66 ? 0.745 7.863 -11.647 1.00 63.31 66 PRO A C 1
ATOM 519 O O . PRO A 1 66 ? -0.052 8.671 -12.108 1.00 63.31 66 PRO A O 1
ATOM 522 N N . LYS A 1 67 ? 1.281 6.885 -12.392 1.00 62.56 67 LYS A N 1
ATOM 523 C CA . LYS A 1 67 ? 0.923 6.698 -13.810 1.00 62.56 67 LYS A CA 1
ATOM 524 C C . LYS A 1 67 ? -0.460 6.090 -13.959 1.00 62.56 67 LYS A C 1
ATOM 526 O O . LYS A 1 67 ? -1.254 6.530 -14.781 1.00 62.56 67 LYS A O 1
ATOM 531 N N . ASN A 1 68 ? -0.745 5.087 -13.135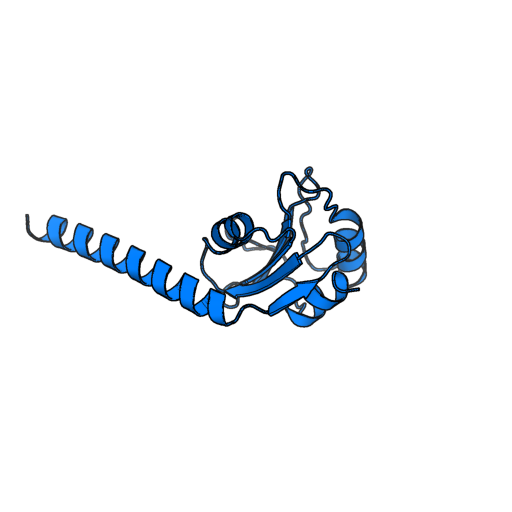 1.00 60.66 68 ASN A N 1
ATOM 532 C CA . ASN A 1 68 ? -1.969 4.313 -13.259 1.00 60.66 68 ASN A CA 1
ATOM 533 C C . ASN A 1 68 ? -3.038 4.672 -12.223 1.00 60.66 68 ASN A C 1
ATOM 535 O O . ASN A 1 68 ? -4.159 4.193 -12.350 1.00 60.66 68 ASN A O 1
ATOM 539 N N . GLY A 1 69 ? -2.744 5.504 -11.221 1.00 64.19 69 GLY A N 1
ATOM 540 C CA . GLY A 1 69 ? -3.683 5.847 -10.146 1.00 64.19 69 GLY A CA 1
ATOM 541 C C . GLY A 1 69 ? -4.069 4.648 -9.274 1.00 64.19 69 GLY A C 1
ATOM 542 O O . GLY A 1 69 ? -5.168 4.614 -8.726 1.00 64.19 69 GLY A O 1
ATOM 543 N N . TYR A 1 70 ? -3.209 3.629 -9.196 1.00 70.75 70 TYR A N 1
ATOM 544 C CA . TYR A 1 70 ? -3.458 2.452 -8.366 1.00 70.75 70 TYR A CA 1
ATOM 545 C C . TYR A 1 70 ? -3.053 2.736 -6.931 1.00 70.75 70 TYR A C 1
ATOM 547 O O . TYR A 1 70 ? -1.931 3.177 -6.677 1.00 70.75 70 TYR A O 1
ATOM 555 N N . HIS A 1 71 ? -3.955 2.429 -6.009 1.00 77.81 71 HIS A N 1
ATOM 556 C CA . HIS A 1 71 ? -3.738 2.608 -4.582 1.00 77.81 71 HIS A CA 1
ATOM 557 C C . HIS A 1 71 ? -3.734 1.233 -3.925 1.00 77.81 71 HIS A C 1
ATOM 559 O O . HIS A 1 71 ? -4.543 0.370 -4.262 1.00 77.81 71 HIS A O 1
ATOM 565 N N . GLY A 1 72 ? -2.806 0.986 -3.008 1.00 78.50 72 GLY A N 1
ATOM 566 C CA . GLY A 1 72 ? -2.731 -0.311 -2.354 1.00 78.50 72 GLY A CA 1
ATOM 567 C C . GLY A 1 72 ? -2.079 -0.256 -0.988 1.00 78.50 72 GLY A C 1
ATOM 568 O O . GLY A 1 72 ? -1.042 0.378 -0.802 1.00 78.50 72 GLY A O 1
ATOM 569 N N . PHE A 1 73 ? -2.667 -0.989 -0.051 1.00 80.81 73 PHE A N 1
ATOM 570 C CA . PHE A 1 73 ? -2.094 -1.271 1.252 1.00 80.81 73 PHE A CA 1
ATOM 571 C C . PHE A 1 73 ? -1.628 -2.723 1.281 1.00 80.81 73 PHE A C 1
ATOM 573 O O . PHE A 1 73 ? -2.384 -3.655 0.994 1.00 80.81 73 PHE A O 1
ATOM 580 N N . ARG A 1 74 ? -0.363 -2.925 1.634 1.00 82.19 74 ARG A N 1
ATOM 581 C CA . ARG A 1 74 ? 0.239 -4.250 1.772 1.00 82.19 74 ARG A CA 1
ATOM 582 C C . ARG A 1 74 ? 0.806 -4.385 3.167 1.00 82.19 74 ARG A C 1
ATOM 584 O O . ARG A 1 74 ? 1.717 -3.655 3.540 1.00 82.19 74 ARG A O 1
ATOM 591 N N . ALA A 1 75 ? 0.282 -5.331 3.920 1.00 81.50 75 ALA A N 1
ATOM 592 C CA . ALA A 1 75 ? 0.784 -5.687 5.227 1.00 81.50 75 ALA A CA 1
ATOM 593 C C . ALA A 1 75 ? 1.659 -6.940 5.159 1.00 81.50 75 ALA A C 1
ATOM 595 O O . ALA A 1 75 ? 1.531 -7.775 4.258 1.00 81.50 75 ALA A O 1
ATOM 596 N N . LYS A 1 76 ? 2.554 -7.085 6.137 1.00 78.62 76 LYS A N 1
ATOM 597 C CA . LYS A 1 76 ? 3.431 -8.249 6.248 1.00 78.62 76 LYS A CA 1
ATOM 598 C C . LYS A 1 76 ? 2.586 -9.509 6.440 1.00 78.62 76 LYS A C 1
ATOM 600 O O . LYS A 1 76 ? 1.809 -9.599 7.387 1.00 78.62 76 LYS A O 1
ATOM 605 N N . ALA A 1 77 ? 2.790 -10.517 5.590 1.00 68.81 77 ALA A N 1
ATOM 606 C CA . ALA A 1 77 ? 1.996 -11.751 5.596 1.00 68.81 77 ALA A CA 1
ATOM 607 C C . ALA A 1 77 ? 2.005 -12.493 6.948 1.00 68.81 77 ALA A C 1
ATOM 609 O O . ALA A 1 77 ? 1.013 -13.122 7.303 1.00 68.81 77 ALA A O 1
ATOM 610 N N . GLN A 1 78 ? 3.080 -12.379 7.732 1.00 68.25 78 GLN A N 1
ATOM 611 C CA . GLN A 1 78 ? 3.217 -12.992 9.062 1.00 68.25 78 GLN A CA 1
ATOM 612 C C . GLN A 1 78 ? 2.867 -12.047 10.232 1.00 68.25 78 GLN A C 1
ATOM 614 O O . GLN A 1 78 ? 2.933 -12.457 11.384 1.00 68.25 78 GLN A O 1
ATOM 619 N N . GLY A 1 79 ? 2.506 -10.786 9.965 1.00 68.75 79 GLY A N 1
ATOM 620 C CA . GLY A 1 79 ? 2.152 -9.811 11.005 1.00 68.75 79 GLY A CA 1
ATOM 621 C C . GLY A 1 79 ? 0.721 -9.975 11.529 1.00 68.75 79 GLY A C 1
ATOM 622 O O . GLY A 1 79 ? -0.104 -10.648 10.902 1.00 68.75 79 GLY A O 1
ATOM 623 N N . LYS A 1 80 ? 0.419 -9.309 12.654 1.00 72.81 80 LYS A N 1
ATOM 624 C CA . LYS A 1 80 ? -0.930 -9.210 13.261 1.00 72.81 80 LYS A CA 1
ATOM 625 C C . LYS A 1 80 ? -1.809 -8.116 12.629 1.00 72.81 80 LYS A C 1
ATOM 627 O O . LYS A 1 80 ? -2.848 -7.769 13.177 1.00 72.81 80 LYS A O 1
ATOM 632 N N . VAL A 1 81 ? -1.370 -7.537 11.514 1.00 79.38 81 VAL A N 1
ATOM 633 C CA . VAL A 1 81 ? -2.081 -6.454 10.828 1.00 79.38 81 VAL A CA 1
ATOM 634 C C . VAL A 1 81 ? -3.391 -6.984 10.245 1.00 79.38 81 VAL A C 1
ATOM 636 O O . VAL A 1 81 ? -3.379 -7.961 9.493 1.00 79.38 81 VAL A O 1
ATOM 639 N N . ASP A 1 82 ? -4.493 -6.306 10.558 1.00 82.69 82 ASP A N 1
ATOM 640 C CA . ASP A 1 82 ? -5.811 -6.542 9.970 1.00 82.69 82 ASP A CA 1
ATOM 641 C C . ASP A 1 82 ? -6.298 -5.239 9.318 1.00 82.69 82 ASP A C 1
ATOM 643 O O . ASP A 1 82 ? -6.464 -4.219 9.986 1.00 82.69 82 ASP A O 1
ATOM 647 N N . LEU A 1 83 ? -6.482 -5.265 7.995 1.00 84.38 83 LEU A N 1
ATOM 648 C CA . LEU A 1 83 ? -6.928 -4.115 7.204 1.00 84.38 83 LEU A CA 1
ATOM 649 C C . LEU A 1 83 ? -8.456 -4.024 7.079 1.00 84.38 83 LEU A C 1
ATOM 651 O O . LEU A 1 83 ? -8.942 -3.143 6.375 1.00 84.38 83 LEU A O 1
ATOM 655 N N . THR A 1 84 ? -9.225 -4.899 7.735 1.00 85.06 84 THR A N 1
ATOM 656 C CA . THR A 1 84 ? -10.695 -4.930 7.628 1.00 85.06 84 THR A CA 1
ATOM 657 C C . THR A 1 84 ? -11.325 -3.612 8.079 1.00 85.06 84 THR A C 1
ATOM 659 O O . THR A 1 84 ? -12.175 -3.076 7.374 1.00 85.06 84 THR A O 1
ATOM 662 N N . GLU A 1 85 ? -10.868 -3.047 9.203 1.00 85.06 85 GLU A N 1
ATOM 663 C CA . GLU A 1 85 ? -11.362 -1.749 9.693 1.00 85.06 85 GLU A CA 1
ATOM 664 C C . GLU A 1 85 ? -11.068 -0.619 8.698 1.00 85.06 85 GLU A C 1
ATOM 666 O O . GLU A 1 85 ? -11.915 0.235 8.445 1.00 85.06 85 GLU A O 1
ATOM 671 N N . ILE A 1 86 ? -9.868 -0.620 8.107 1.00 85.00 86 ILE A N 1
ATOM 672 C CA . ILE A 1 86 ? -9.471 0.388 7.116 1.00 85.00 86 ILE A CA 1
ATOM 673 C C . ILE A 1 86 ? -10.312 0.237 5.852 1.00 85.00 86 ILE A C 1
ATOM 675 O O . ILE A 1 86 ? -10.786 1.231 5.315 1.00 85.00 86 ILE A O 1
ATOM 679 N N . TYR A 1 87 ? -10.539 -0.995 5.397 1.00 85.94 87 TYR A N 1
ATOM 680 C CA . TYR A 1 87 ? -11.370 -1.267 4.232 1.00 85.94 87 TYR A CA 1
ATOM 681 C C . TYR A 1 87 ? -12.801 -0.751 4.411 1.00 85.94 87 TYR A C 1
ATOM 683 O O . TYR A 1 87 ? -13.325 -0.098 3.512 1.00 85.94 87 TYR A O 1
ATOM 691 N N . GLN A 1 88 ? -13.417 -1.001 5.570 1.00 85.69 88 GLN A N 1
ATOM 692 C CA . GLN A 1 88 ? -14.766 -0.510 5.862 1.00 85.69 88 GLN A CA 1
ATOM 693 C C . GLN A 1 88 ? -14.821 1.020 5.849 1.00 85.69 88 GLN A C 1
ATOM 695 O O . GLN A 1 88 ? -15.652 1.582 5.141 1.00 85.69 88 GLN A O 1
ATOM 700 N N . LYS A 1 89 ? -13.876 1.692 6.518 1.00 85.38 89 LYS A N 1
ATOM 701 C CA . LYS A 1 89 ? -13.782 3.162 6.500 1.00 85.38 89 LYS A CA 1
ATOM 702 C C . LYS A 1 89 ? -13.597 3.722 5.096 1.00 85.38 89 LYS A C 1
ATOM 704 O O . LYS A 1 89 ? -14.248 4.687 4.721 1.00 85.38 89 LYS A O 1
ATOM 709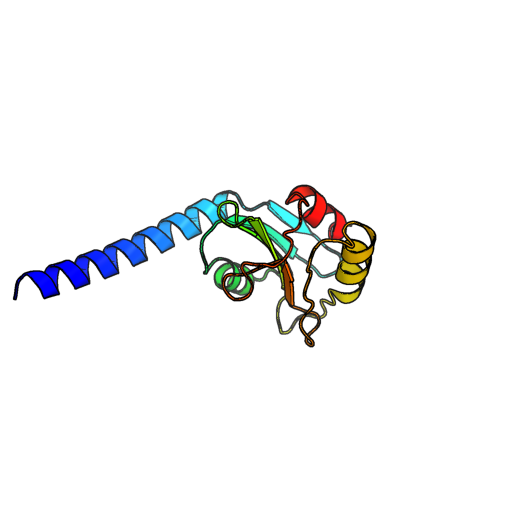 N N . ILE A 1 90 ? -12.718 3.116 4.303 1.00 84.19 90 ILE A N 1
ATOM 710 C CA . ILE A 1 90 ? -12.489 3.543 2.922 1.00 84.19 90 ILE A CA 1
ATOM 711 C C . ILE A 1 90 ? -13.760 3.376 2.091 1.00 84.19 90 ILE A C 1
ATOM 713 O O . ILE A 1 90 ? -14.074 4.253 1.298 1.00 84.19 90 ILE A O 1
ATOM 717 N N . LYS A 1 91 ? -14.515 2.294 2.292 1.00 83.31 91 LYS A N 1
ATOM 718 C CA . LYS A 1 91 ? -15.784 2.066 1.597 1.00 83.31 91 LYS A CA 1
ATOM 719 C C . LYS A 1 91 ? -16.869 3.076 1.992 1.00 83.31 91 LYS A C 1
ATOM 721 O O . LYS A 1 91 ? -17.718 3.390 1.166 1.00 83.31 91 LYS A O 1
ATOM 726 N N . GLU A 1 92 ? -16.842 3.583 3.222 1.00 84.50 92 GLU A N 1
ATOM 727 C CA . GLU A 1 92 ? -17.724 4.671 3.669 1.00 84.50 92 GLU A CA 1
ATOM 728 C C . GLU A 1 92 ? -17.334 6.022 3.050 1.00 84.50 92 GLU A C 1
ATOM 730 O O . GLU A 1 92 ? -18.211 6.790 2.664 1.00 84.50 92 GLU A O 1
ATOM 735 N N . ILE A 1 93 ? -16.032 6.303 2.924 1.00 82.06 93 ILE A N 1
ATOM 736 C CA . ILE A 1 93 ? -15.517 7.558 2.350 1.00 82.06 93 ILE A CA 1
ATOM 737 C C . ILE A 1 93 ? -15.662 7.571 0.821 1.00 82.06 93 ILE A C 1
ATOM 739 O O . ILE A 1 93 ? -16.070 8.572 0.238 1.00 82.06 93 ILE A O 1
ATOM 743 N N . GLU A 1 94 ? -15.327 6.461 0.163 1.00 78.38 94 GLU A N 1
ATOM 744 C CA . GLU A 1 94 ? -15.362 6.289 -1.290 1.00 78.38 94 GLU A CA 1
ATOM 745 C C . GLU A 1 94 ? -16.181 5.044 -1.680 1.00 78.38 94 GLU A C 1
ATOM 747 O O . GLU A 1 94 ? -15.617 4.037 -2.123 1.00 78.38 94 GLU A O 1
ATOM 752 N N . PRO A 1 95 ? -17.523 5.093 -1.584 1.00 75.06 95 PRO A N 1
ATOM 753 C CA . PRO A 1 95 ? -18.382 3.969 -1.970 1.00 75.06 95 PRO A CA 1
ATOM 754 C C . PRO A 1 95 ? -18.323 3.657 -3.473 1.00 75.06 95 PRO A C 1
ATOM 756 O O . PRO A 1 95 ? -18.677 2.558 -3.901 1.00 75.06 95 PRO A O 1
ATOM 759 N N . GLU A 1 96 ? -17.875 4.617 -4.284 1.00 74.75 96 GLU A N 1
ATOM 760 C CA . GLU A 1 96 ? -17.722 4.460 -5.729 1.00 74.75 96 GLU A CA 1
ATOM 761 C C . GLU A 1 96 ? -16.396 3.811 -6.139 1.00 74.75 96 GLU A C 1
ATOM 763 O O . GLU A 1 96 ? -16.283 3.371 -7.279 1.00 74.75 96 GLU A O 1
ATOM 768 N N . ALA A 1 97 ? -15.392 3.754 -5.260 1.00 78.94 97 ALA A N 1
ATOM 769 C CA . ALA A 1 97 ? -14.094 3.182 -5.596 1.00 78.94 97 ALA A CA 1
ATOM 770 C C . ALA A 1 97 ? -14.102 1.659 -5.407 1.00 78.94 97 ALA A C 1
ATOM 772 O O . ALA A 1 97 ? -14.528 1.135 -4.375 1.00 78.94 97 ALA A O 1
ATOM 773 N N . ASP A 1 98 ? -13.578 0.930 -6.392 1.00 80.06 98 ASP A N 1
ATOM 774 C CA . ASP A 1 98 ? -13.580 -0.533 -6.378 1.00 80.06 98 ASP A CA 1
ATOM 775 C C . ASP A 1 98 ? -12.372 -1.050 -5.579 1.00 80.06 98 ASP A C 1
ATOM 777 O O . ASP A 1 98 ? -11.344 -1.476 -6.116 1.00 80.06 98 ASP A O 1
ATOM 781 N N . TRP A 1 99 ? -12.494 -0.961 -4.256 1.00 81.69 99 TRP A N 1
ATOM 782 C CA . TRP A 1 99 ? -11.526 -1.496 -3.307 1.00 81.69 99 TRP A CA 1
ATOM 783 C C . TRP A 1 99 ? -11.741 -2.995 -3.082 1.00 81.69 99 TRP A C 1
ATOM 785 O O . TRP A 1 99 ? -12.833 -3.452 -2.735 1.00 81.69 99 TRP A O 1
ATOM 795 N N . PHE A 1 100 ? -10.663 -3.761 -3.218 1.00 82.06 100 PH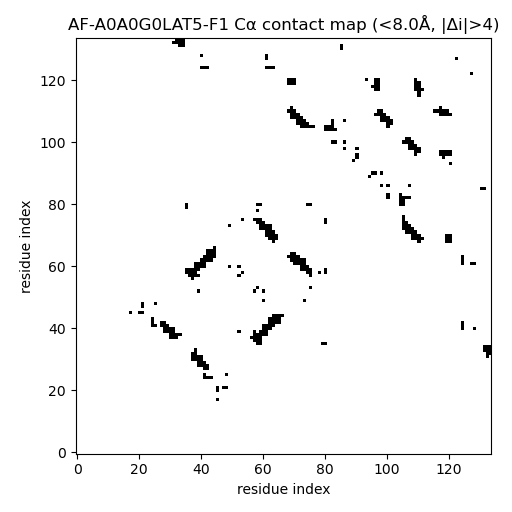E A N 1
ATOM 796 C CA . PHE A 1 100 ? -10.630 -5.201 -3.016 1.00 82.06 100 PHE A CA 1
ATOM 797 C C . PHE A 1 100 ? -9.753 -5.564 -1.819 1.00 82.06 100 PHE A C 1
ATOM 799 O O . PHE A 1 100 ? -8.534 -5.362 -1.837 1.00 82.06 100 PHE A O 1
ATOM 806 N N . LEU A 1 101 ? -10.374 -6.141 -0.790 1.00 84.88 101 LEU A N 1
ATOM 807 C CA . LEU A 1 101 ? -9.685 -6.734 0.350 1.00 84.88 101 LEU A CA 1
ATOM 808 C C . LEU A 1 101 ? -9.485 -8.233 0.101 1.00 84.88 101 LEU A C 1
ATOM 810 O O . LEU A 1 101 ? -10.443 -8.987 -0.051 1.00 84.88 101 LEU A O 1
ATOM 814 N N . HIS A 1 102 ? -8.232 -8.677 0.097 1.00 84.19 102 HIS A N 1
ATOM 815 C CA . HIS A 1 102 ? -7.906 -10.094 0.003 1.00 84.19 102 HIS A CA 1
ATOM 816 C C . HIS A 1 102 ? -8.344 -10.844 1.272 1.00 84.19 102 HIS A C 1
ATOM 818 O O . HIS A 1 102 ? -8.269 -10.300 2.374 1.00 84.19 102 HIS A O 1
ATOM 824 N N . GLN A 1 103 ? -8.702 -12.126 1.148 1.00 82.19 103 GLN A N 1
ATOM 825 C CA . GLN A 1 103 ? -9.161 -12.975 2.263 1.00 82.19 103 GLN A CA 1
ATOM 826 C C . GLN A 1 103 ? -8.171 -13.056 3.437 1.00 82.19 103 GLN A C 1
ATOM 828 O O . GLN A 1 103 ? -8.568 -13.252 4.581 1.00 82.19 103 GLN A O 1
ATOM 833 N N . SER A 1 104 ? -6.877 -12.855 3.172 1.00 79.19 104 SER A N 1
ATOM 834 C CA . SER A 1 104 ? -5.845 -12.787 4.216 1.00 79.19 104 SER A CA 1
ATOM 835 C C . SER A 1 104 ? -5.945 -11.547 5.108 1.00 79.19 104 SER A C 1
ATOM 837 O O . SER A 1 104 ? -5.200 -11.467 6.081 1.00 79.19 104 SER A O 1
ATOM 839 N N . LYS A 1 105 ? -6.794 -10.567 4.757 1.00 82.94 105 LYS A N 1
ATOM 840 C CA . LYS A 1 105 ? -6.964 -9.254 5.408 1.00 82.94 105 LYS A CA 1
ATOM 841 C C . LYS A 1 105 ? -5.693 -8.400 5.480 1.00 82.94 105 LYS A C 1
ATOM 843 O O . LYS A 1 105 ? -5.646 -7.391 6.175 1.00 82.94 105 LYS A O 1
ATOM 848 N N . LYS A 1 106 ? -4.656 -8.799 4.741 1.00 83.19 106 LYS A N 1
ATOM 849 C CA . LYS A 1 106 ? -3.317 -8.181 4.734 1.00 83.19 106 LYS A CA 1
ATOM 850 C C . LYS A 1 106 ? -2.999 -7.471 3.427 1.00 83.19 106 LYS A C 1
ATOM 852 O O . LYS A 1 106 ? -1.945 -6.859 3.297 1.00 83.19 106 LYS A O 1
ATOM 857 N N . LEU A 1 107 ? -3.882 -7.572 2.445 1.00 83.25 107 LEU A N 1
ATOM 858 C CA . LEU A 1 107 ? -3.701 -6.979 1.134 1.00 83.25 107 LEU A CA 1
ATOM 859 C C . LEU A 1 107 ? -4.998 -6.287 0.744 1.00 83.25 107 LEU A C 1
ATOM 861 O O . LEU A 1 107 ? -6.033 -6.938 0.632 1.00 83.25 107 LEU A O 1
ATOM 865 N N . LEU A 1 108 ? -4.917 -4.980 0.551 1.00 83.88 108 LEU A N 1
ATOM 866 C CA . LEU A 1 108 ? -6.016 -4.140 0.110 1.00 83.88 108 LEU A CA 1
ATOM 867 C C . LEU A 1 108 ? -5.557 -3.395 -1.142 1.00 83.88 108 LEU A C 1
ATOM 869 O O . LEU A 1 108 ? -4.506 -2.758 -1.136 1.00 83.88 108 LEU A O 1
ATOM 873 N N . LEU A 1 109 ? -6.309 -3.515 -2.227 1.00 82.06 109 LEU A N 1
ATOM 874 C CA . LEU A 1 109 ? -5.939 -2.989 -3.538 1.00 82.06 109 LEU A CA 1
ATOM 875 C C . LEU A 1 109 ? -7.110 -2.212 -4.134 1.00 82.06 109 LEU A C 1
ATOM 877 O O . LEU A 1 109 ? -8.252 -2.642 -4.024 1.00 82.06 109 LEU A O 1
ATOM 881 N N . CYS A 1 110 ? -6.822 -1.099 -4.794 1.00 75.62 110 CYS A N 1
ATOM 882 C CA . CYS A 1 110 ? -7.765 -0.333 -5.596 1.00 75.62 110 CYS A CA 1
ATOM 883 C C . CYS A 1 110 ? -7.201 -0.195 -7.006 1.00 75.62 110 CYS A C 1
ATOM 885 O O . CYS A 1 110 ? -6.226 0.531 -7.243 1.00 75.62 110 CYS A O 1
ATOM 887 N N . GLY A 1 111 ? -7.813 -0.930 -7.931 1.00 68.44 111 GLY A N 1
ATOM 888 C CA . GLY A 1 111 ? -7.320 -1.077 -9.293 1.00 68.44 111 GLY A CA 1
ATOM 889 C C . GLY A 1 111 ? -6.084 -1.974 -9.413 1.00 68.44 111 GLY A C 1
ATOM 890 O O . GLY A 1 111 ? -5.511 -2.471 -8.442 1.00 68.44 111 GLY A O 1
ATOM 891 N N . GLY A 1 112 ? -5.693 -2.212 -10.657 1.00 61.50 112 GLY A N 1
ATOM 892 C CA . GLY A 1 112 ? -4.534 -3.010 -11.031 1.00 61.50 112 GLY A CA 1
ATOM 893 C C . GLY A 1 112 ? -4.594 -3.357 -12.513 1.00 61.50 112 GLY A C 1
ATOM 894 O O . GLY A 1 112 ? -5.642 -3.218 -13.138 1.00 61.50 112 GLY A O 1
ATOM 895 N N . ASP A 1 113 ? -3.491 -3.853 -13.071 1.00 57.25 113 ASP A N 1
ATOM 896 C CA . ASP A 1 113 ? -3.418 -4.206 -14.501 1.00 57.25 113 ASP A CA 1
ATOM 897 C C . ASP A 1 113 ? -4.433 -5.291 -14.902 1.00 57.25 113 ASP A C 1
ATOM 899 O O . ASP A 1 113 ? -4.852 -5.363 -16.051 1.00 57.25 113 ASP A O 1
ATOM 903 N N . VAL A 1 114 ? -4.867 -6.104 -13.934 1.00 55.34 114 VAL A N 1
ATOM 904 C CA . VAL A 1 114 ? -5.899 -7.140 -14.098 1.00 55.34 114 VAL A CA 1
ATOM 905 C C . VAL A 1 114 ? -7.332 -6.593 -14.058 1.00 55.34 114 VAL A C 1
ATOM 907 O O . VAL A 1 114 ? -8.258 -7.279 -14.477 1.00 55.34 114 VAL A O 1
ATOM 910 N N . ALA A 1 115 ? -7.529 -5.364 -13.576 1.00 56.28 115 ALA A N 1
ATOM 911 C CA . ALA A 1 115 ? -8.831 -4.707 -13.487 1.00 56.28 115 ALA A CA 1
ATOM 912 C C . ALA A 1 115 ? -8.747 -3.249 -13.989 1.00 56.28 115 ALA A C 1
ATOM 914 O O . ALA A 1 115 ? -8.961 -2.310 -13.219 1.00 56.28 115 ALA A O 1
ATOM 915 N N . PRO A 1 116 ? -8.459 -3.031 -15.288 1.00 58.50 116 PRO A N 1
ATOM 916 C CA . PRO A 1 116 ? -8.281 -1.690 -15.849 1.00 58.50 116 PRO A CA 1
ATOM 917 C C . PRO A 1 116 ? -9.569 -0.845 -15.843 1.00 58.50 116 PRO A C 1
ATOM 919 O O . PRO A 1 116 ? -9.488 0.378 -15.905 1.00 58.50 116 PRO A O 1
ATOM 922 N N . LYS A 1 117 ? -10.748 -1.481 -15.738 1.00 59.72 117 LYS A N 1
ATOM 923 C CA . LYS A 1 117 ? -12.063 -0.817 -15.627 1.00 59.72 117 LYS A CA 1
ATOM 924 C C . LYS A 1 117 ? -12.478 -0.476 -14.188 1.00 59.72 117 LYS A C 1
ATOM 926 O O . LYS A 1 117 ? -13.545 0.100 -14.008 1.00 59.72 117 LYS A O 1
ATOM 931 N N . ALA A 1 118 ? -11.685 -0.849 -13.180 1.00 65.19 118 ALA A N 1
ATOM 932 C CA . ALA A 1 118 ? -12.000 -0.542 -11.788 1.00 65.19 118 ALA A CA 1
ATOM 933 C C . ALA A 1 118 ? -12.022 0.976 -11.564 1.00 65.19 118 ALA A C 1
ATOM 935 O O . ALA A 1 118 ? -11.122 1.695 -12.016 1.00 65.19 118 ALA A O 1
ATOM 936 N N . ARG A 1 119 ? -13.031 1.462 -10.838 1.00 68.44 119 ARG A N 1
ATOM 937 C CA . ARG A 1 119 ? -13.111 2.857 -10.407 1.00 68.44 119 ARG A CA 1
ATOM 938 C C . ARG A 1 119 ? -12.002 3.120 -9.400 1.00 68.44 119 ARG A C 1
ATOM 940 O O . ARG A 1 119 ? -11.985 2.566 -8.302 1.00 68.44 119 ARG A O 1
ATOM 947 N N . LYS A 1 120 ? -11.037 3.929 -9.828 1.00 73.25 120 LYS A N 1
ATOM 948 C CA . LYS A 1 120 ? -9.839 4.256 -9.057 1.00 73.25 120 LYS A CA 1
ATOM 949 C C . LYS A 1 120 ? -10.199 5.219 -7.935 1.00 73.25 120 LYS A C 1
ATOM 951 O O . LYS A 1 120 ? -10.953 6.166 -8.148 1.00 73.25 120 LYS A O 1
ATOM 956 N N . SER A 1 121 ? -9.610 4.985 -6.771 1.00 73.75 121 SER A N 1
ATOM 957 C CA . SER A 1 121 ? -9.643 5.922 -5.654 1.00 73.75 121 SER A CA 1
ATOM 958 C C . SER A 1 121 ? -9.051 7.274 -6.065 1.00 73.75 121 SER A C 1
ATOM 960 O O . SER A 1 121 ? -8.059 7.331 -6.801 1.00 73.75 121 SER A O 1
ATOM 962 N N . LYS A 1 122 ? -9.666 8.360 -5.588 1.00 72.12 122 LYS A N 1
ATOM 963 C CA . LYS A 1 122 ? -9.149 9.733 -5.701 1.00 72.12 122 LYS A CA 1
ATOM 964 C C . LYS A 1 122 ? -8.327 10.131 -4.470 1.00 72.12 122 LYS A C 1
ATOM 966 O O . LYS A 1 122 ? -7.827 11.255 -4.417 1.00 72.12 122 LYS A O 1
ATOM 971 N N . MET A 1 123 ? -8.194 9.228 -3.497 1.00 73.06 123 MET A N 1
ATOM 972 C CA . MET A 1 123 ? -7.547 9.479 -2.217 1.00 73.06 123 MET A CA 1
ATOM 973 C C . MET A 1 123 ? -6.052 9.748 -2.389 1.00 73.06 123 MET A C 1
ATOM 975 O O . MET A 1 123 ? -5.327 9.013 -3.057 1.00 73.06 123 MET A O 1
ATOM 979 N N . ARG A 1 124 ? -5.561 10.809 -1.755 1.00 76.25 124 ARG A N 1
ATOM 980 C CA . ARG A 1 124 ? -4.139 11.158 -1.761 1.00 76.25 124 ARG A CA 1
ATOM 981 C C . ARG A 1 124 ? -3.361 10.242 -0.822 1.00 76.25 124 ARG A C 1
ATOM 983 O O . ARG A 1 124 ? -3.891 9.716 0.154 1.00 76.25 124 ARG A O 1
ATOM 990 N N . LEU A 1 125 ? -2.058 10.109 -1.077 1.00 73.12 125 LEU A N 1
ATOM 991 C CA . LEU A 1 125 ? -1.161 9.320 -0.227 1.00 73.12 125 LEU A CA 1
ATOM 992 C C . LEU A 1 125 ? -1.225 9.786 1.238 1.00 73.12 125 LEU A C 1
ATOM 994 O O . LEU A 1 125 ? -1.192 8.963 2.143 1.00 73.12 125 LEU A O 1
ATOM 998 N N . GLU A 1 126 ? -1.333 11.092 1.472 1.00 74.88 126 GLU A N 1
ATOM 999 C CA . GLU A 1 126 ? -1.467 11.689 2.802 1.00 74.88 126 GLU A CA 1
ATOM 1000 C C . GLU A 1 126 ? -2.734 11.226 3.535 1.00 74.88 126 GLU A C 1
ATOM 1002 O O . GLU A 1 126 ? -2.653 10.848 4.700 1.00 74.88 126 GLU A O 1
ATOM 1007 N N . GLU A 1 127 ? -3.874 11.177 2.846 1.00 77.94 127 GLU A N 1
ATOM 1008 C CA . GLU A 1 127 ? -5.162 10.742 3.410 1.00 77.94 127 GLU A CA 1
ATOM 1009 C C . GLU A 1 127 ? -5.121 9.248 3.753 1.00 77.94 127 GLU A C 1
ATOM 1011 O O . GLU A 1 127 ? -5.552 8.824 4.826 1.00 77.94 127 GLU A O 1
ATOM 1016 N N . MET A 1 128 ? -4.487 8.443 2.894 1.00 77.50 128 MET A N 1
ATOM 1017 C CA . MET A 1 128 ? -4.229 7.033 3.190 1.00 77.50 128 MET A CA 1
ATOM 1018 C C . MET A 1 128 ? -3.333 6.864 4.416 1.00 77.50 128 MET A C 1
ATOM 1020 O O . MET A 1 128 ? -3.537 5.941 5.197 1.00 77.50 128 MET A O 1
ATOM 1024 N N . VAL A 1 129 ? -2.327 7.726 4.589 1.00 79.50 129 VAL A N 1
ATOM 1025 C CA . VAL A 1 129 ? -1.465 7.710 5.776 1.00 79.50 129 VAL A CA 1
ATOM 1026 C C . VAL A 1 129 ? -2.277 8.062 7.017 1.00 79.50 129 VAL A C 1
ATOM 1028 O O . VAL A 1 129 ? -2.151 7.359 8.012 1.00 79.50 129 VAL A O 1
ATOM 1031 N N . GLU A 1 130 ? -3.131 9.083 6.968 1.00 81.00 130 GLU A N 1
ATOM 1032 C CA . GLU A 1 130 ? -3.982 9.494 8.094 1.00 81.00 130 GLU A CA 1
ATOM 1033 C C . GLU A 1 130 ? -4.950 8.401 8.553 1.00 81.00 130 GLU A C 1
ATOM 1035 O O . GLU A 1 130 ? -5.145 8.234 9.754 1.00 81.00 130 GLU A O 1
ATOM 1040 N N . LEU A 1 131 ? -5.480 7.585 7.636 1.00 78.50 131 LEU A N 1
ATOM 1041 C CA . LEU A 1 131 ? -6.341 6.450 7.994 1.00 78.50 131 LEU A CA 1
ATOM 1042 C C . LEU A 1 131 ? -5.643 5.400 8.866 1.00 78.50 131 LEU A C 1
ATOM 1044 O O . LEU A 1 131 ? -6.311 4.652 9.588 1.00 78.50 131 LEU A O 1
ATOM 1048 N N . VAL A 1 132 ? -4.314 5.317 8.780 1.00 75.88 132 VAL A N 1
ATOM 1049 C CA . VAL A 1 132 ? -3.519 4.295 9.473 1.00 75.88 132 VAL A CA 1
ATOM 1050 C C . VAL A 1 132 ? -2.626 4.867 10.571 1.00 75.88 132 VAL A C 1
ATOM 1052 O O . VAL A 1 132 ? -2.205 4.149 11.486 1.00 75.88 132 VAL A O 1
ATOM 1055 N N . LYS A 1 133 ? -2.324 6.160 10.485 1.00 71.56 133 LYS A N 1
ATOM 1056 C CA . LYS A 1 133 ? -1.583 6.912 11.486 1.00 71.56 133 LYS A CA 1
ATOM 1057 C C . LYS A 1 133 ? -2.471 7.098 12.716 1.00 71.56 133 LYS A C 1
ATOM 1059 O O . LYS A 1 133 ? -3.667 7.357 12.609 1.00 71.56 133 LYS A O 1
ATOM 1064 N N . LYS A 1 134 ? -1.874 6.926 13.890 1.00 56.66 134 LYS A N 1
ATOM 1065 C CA . LYS A 1 134 ? -2.497 7.212 15.179 1.00 56.66 134 LYS A CA 1
ATOM 1066 C C . LYS A 1 134 ? -1.621 8.192 15.937 1.00 56.66 134 LYS A C 1
ATOM 1068 O O . LYS A 1 134 ? -0.386 8.100 15.749 1.00 56.66 134 LYS A O 1
#